Protein AF-A0A3D4X643-F1 (afdb_monomer_lite)

Radius of gyration: 19.48 Å; chains: 1; bounding box: 50×24×56 Å

Secondary structure (DSSP, 8-state):
-HHHHHHHHHHHHHHHHHHHHHHHHHHHTB--EEEEES-SSS-HHHHHHHHS-STTTTBHHHHHHHHTT--B-S-SSEEEEEEEEEETTEEEEEEEEP-

pLDDT: mean 89.94, std 6.72, range [60.69, 96.38]

Foldseek 3Di:
DVVVVVVVVVVVVVVVVVVVVVVCQLVQLFADEEAEEDDDDDDPVVVLPQQLDDPSSRGLVVSCVVPVPHFRDDDPQWHGWHWADPDSHYIYIYTHGDD

Structure (mmCIF, N/CA/C/O backbone):
data_AF-A0A3D4X643-F1
#
_entry.id   AF-A0A3D4X643-F1
#
loop_
_atom_site.group_PDB
_atom_site.id
_atom_site.type_symbol
_atom_site.label_atom_id
_atom_site.label_alt_id
_atom_site.label_comp_id
_atom_site.label_asym_id
_atom_site.label_entity_id
_atom_site.label_seq_id
_atom_site.pdbx_PDB_ins_code
_atom_site.Cartn_x
_atom_site.Cartn_y
_atom_site.Cartn_z
_atom_site.occupancy
_atom_site.B_iso_or_equiv
_atom_site.auth_seq_id
_atom_site.auth_comp_id
_atom_site.auth_asym_id
_atom_site.auth_atom_id
_atom_site.pdbx_PDB_model_num
ATOM 1 N N . MET A 1 1 ? 27.375 -15.214 -35.866 1.00 60.69 1 MET A N 1
ATOM 2 C CA . MET A 1 1 ? 27.866 -14.540 -34.636 1.00 60.69 1 MET A CA 1
ATOM 3 C C . MET A 1 1 ? 27.160 -13.210 -34.355 1.00 60.69 1 MET A C 1
ATOM 5 O O . MET A 1 1 ? 26.609 -13.074 -33.274 1.00 60.69 1 MET A O 1
ATOM 9 N N . LYS A 1 2 ? 27.067 -12.276 -35.321 1.00 67.00 2 LYS A N 1
ATOM 10 C CA . LYS A 1 2 ? 26.432 -10.949 -35.139 1.00 67.00 2 LYS A CA 1
ATOM 11 C C . LYS A 1 2 ? 24.979 -10.989 -34.614 1.00 67.00 2 LYS A C 1
ATOM 13 O O . LYS A 1 2 ? 24.659 -10.257 -33.692 1.00 67.00 2 LYS A O 1
ATOM 18 N N . LYS A 1 3 ? 24.119 -11.894 -35.111 1.00 69.56 3 LYS A N 1
ATOM 19 C CA . LYS A 1 3 ? 22.716 -12.029 -34.644 1.00 69.56 3 LYS A CA 1
ATOM 20 C C . LYS A 1 3 ? 22.577 -12.375 -33.147 1.00 69.56 3 LYS A C 1
ATOM 22 O O . LYS A 1 3 ? 21.680 -11.858 -32.499 1.00 69.56 3 LYS A O 1
ATOM 27 N N . ARG A 1 4 ? 23.474 -13.200 -32.584 1.00 74.25 4 ARG A N 1
ATOM 28 C CA . ARG A 1 4 ? 23.453 -13.556 -31.146 1.00 74.25 4 ARG A CA 1
ATOM 29 C C . ARG A 1 4 ? 23.843 -12.363 -30.265 1.00 74.25 4 ARG A C 1
ATOM 31 O O . ARG A 1 4 ? 23.276 -12.194 -29.197 1.00 74.25 4 ARG A O 1
ATOM 38 N N . ILE A 1 5 ? 24.749 -11.512 -30.748 1.00 78.50 5 ILE A N 1
ATOM 39 C CA . ILE A 1 5 ? 25.181 -10.285 -30.060 1.00 78.50 5 ILE A CA 1
ATOM 40 C C . ILE A 1 5 ? 24.040 -9.260 -29.988 1.00 78.50 5 ILE A C 1
ATOM 42 O O . ILE A 1 5 ? 23.811 -8.693 -28.928 1.00 78.50 5 ILE A O 1
ATOM 46 N N . TRP A 1 6 ? 23.264 -9.084 -31.063 1.00 79.25 6 TRP A N 1
ATOM 47 C CA . TRP A 1 6 ? 22.091 -8.197 -31.056 1.00 79.25 6 TRP A CA 1
ATOM 48 C C . TRP A 1 6 ? 20.971 -8.675 -30.125 1.00 79.25 6 TRP A C 1
ATOM 50 O O . TRP A 1 6 ? 20.328 -7.851 -29.486 1.00 79.25 6 TRP A O 1
ATOM 60 N N . ILE A 1 7 ? 20.766 -9.991 -30.003 1.00 82.69 7 ILE A N 1
ATOM 61 C CA . ILE A 1 7 ? 19.787 -10.559 -29.061 1.00 82.69 7 ILE A CA 1
ATOM 62 C C . ILE A 1 7 ? 20.224 -10.317 -27.611 1.00 82.69 7 ILE A C 1
ATOM 64 O O . ILE A 1 7 ? 19.407 -9.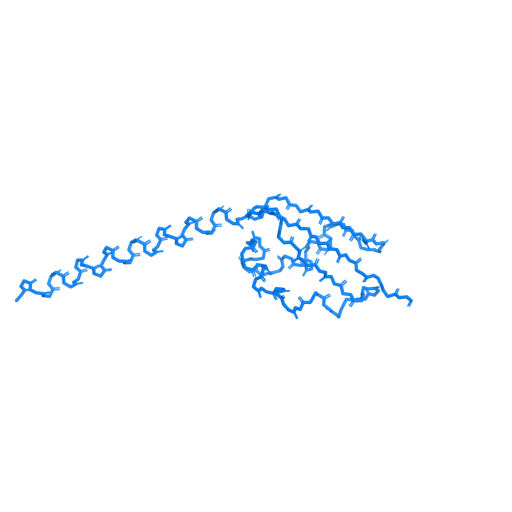919 -26.787 1.00 82.69 7 ILE A O 1
ATOM 68 N N . LEU A 1 8 ? 21.511 -10.503 -27.301 1.00 83.38 8 LEU A N 1
ATOM 69 C CA . LEU A 1 8 ? 22.044 -10.250 -25.958 1.00 83.38 8 LEU A CA 1
ATOM 70 C C . LEU A 1 8 ? 22.027 -8.756 -25.600 1.00 83.38 8 LEU A C 1
ATOM 72 O O . LEU A 1 8 ? 21.631 -8.404 -24.493 1.00 83.38 8 LEU A O 1
ATOM 76 N N . LEU A 1 9 ? 22.388 -7.875 -26.539 1.00 85.50 9 LEU A N 1
ATOM 77 C CA . LEU A 1 9 ? 22.306 -6.422 -26.351 1.00 85.50 9 LEU A CA 1
ATOM 78 C C . LEU A 1 9 ? 20.856 -5.950 -26.185 1.00 85.50 9 LEU A C 1
ATOM 80 O O . LEU A 1 9 ? 20.565 -5.183 -25.271 1.00 85.50 9 LEU A O 1
ATOM 84 N N . GLY A 1 10 ? 19.938 -6.445 -27.019 1.00 88.00 10 GLY A N 1
ATOM 85 C CA . GLY A 1 10 ? 18.511 -6.145 -26.902 1.00 88.00 10 GLY A CA 1
ATOM 86 C C . GLY A 1 10 ? 17.920 -6.631 -25.577 1.00 88.00 10 GLY A C 1
ATOM 87 O O . GLY A 1 10 ? 17.195 -5.887 -24.921 1.00 88.00 10 GLY A O 1
ATOM 88 N N . GLY A 1 11 ? 18.289 -7.839 -25.138 1.00 90.06 11 GLY A N 1
ATOM 89 C CA . GLY A 1 11 ? 17.890 -8.382 -23.839 1.00 90.06 11 GLY A CA 1
ATOM 90 C C . GLY A 1 11 ? 18.418 -7.559 -22.661 1.00 90.06 11 GLY A C 1
ATOM 91 O O . GLY A 1 11 ? 17.670 -7.284 -21.727 1.00 90.06 11 GLY A O 1
ATOM 92 N N . GLY A 1 12 ? 19.673 -7.102 -22.730 1.00 91.94 12 GLY A N 1
ATOM 93 C CA . GLY A 1 12 ? 20.264 -6.229 -21.713 1.00 91.94 12 GLY A CA 1
ATOM 94 C C . GLY A 1 12 ? 19.547 -4.882 -21.593 1.00 91.94 12 GLY A C 1
ATOM 95 O O . GLY A 1 12 ? 19.225 -4.453 -20.487 1.00 91.94 12 GLY A O 1
ATOM 96 N N . ILE A 1 13 ? 19.228 -4.243 -22.724 1.00 93.31 13 ILE A N 1
ATOM 97 C CA . ILE A 1 13 ? 18.477 -2.977 -22.744 1.00 93.31 13 ILE A CA 1
ATOM 98 C C . ILE A 1 13 ? 17.066 -3.180 -22.182 1.00 93.31 13 ILE A C 1
ATOM 100 O O . ILE A 1 13 ? 16.624 -2.398 -21.342 1.00 93.31 13 ILE A O 1
ATOM 104 N N . ALA A 1 14 ? 16.372 -4.245 -22.588 1.00 93.19 14 ALA A N 1
ATOM 105 C CA . ALA A 1 14 ? 15.040 -4.553 -22.074 1.00 93.19 14 ALA A CA 1
ATOM 106 C C . ALA A 1 14 ? 15.049 -4.784 -20.552 1.00 93.19 14 ALA A C 1
ATOM 108 O O . ALA A 1 14 ? 14.199 -4.244 -19.845 1.00 93.19 14 ALA A O 1
ATOM 109 N N . ALA A 1 15 ? 16.035 -5.523 -20.035 1.00 94.25 15 ALA A N 1
ATOM 110 C CA . ALA A 1 15 ? 16.192 -5.743 -18.600 1.00 94.25 15 ALA A CA 1
ATOM 111 C C . ALA A 1 15 ? 16.465 -4.436 -17.837 1.00 94.25 15 ALA A C 1
ATOM 113 O O . ALA A 1 15 ? 15.873 -4.212 -16.782 1.00 94.25 15 ALA A O 1
ATOM 114 N N . ALA A 1 16 ? 17.305 -3.548 -18.380 1.00 94.38 16 ALA A N 1
ATOM 115 C CA . ALA A 1 16 ? 17.584 -2.247 -17.774 1.00 94.38 16 ALA A CA 1
ATOM 116 C C . ALA A 1 16 ? 16.338 -1.346 -17.734 1.00 94.38 16 ALA A C 1
ATOM 118 O O . ALA A 1 16 ? 16.063 -0.724 -16.709 1.00 94.38 16 ALA A O 1
ATOM 119 N N . LEU A 1 17 ? 15.552 -1.317 -18.816 1.00 95.56 17 LEU A N 1
ATOM 120 C CA . LEU A 1 17 ? 14.294 -0.565 -18.873 1.00 95.56 17 LEU A CA 1
ATOM 121 C C . LEU A 1 17 ? 13.266 -1.103 -17.872 1.00 95.56 17 LEU A C 1
ATOM 123 O O . LEU A 1 17 ? 12.649 -0.322 -17.150 1.00 95.56 17 LEU A O 1
ATOM 127 N N . LEU A 1 18 ? 13.119 -2.428 -17.784 1.00 95.50 18 LEU A N 1
ATOM 128 C CA . LEU A 1 18 ? 12.241 -3.068 -16.802 1.00 95.50 18 LEU A CA 1
ATOM 129 C C . LEU A 1 18 ? 12.688 -2.767 -15.367 1.00 95.50 18 LEU A C 1
ATOM 131 O O . LEU A 1 18 ? 11.862 -2.393 -14.538 1.00 95.50 18 LEU A O 1
ATOM 135 N N . GLY A 1 19 ? 13.987 -2.867 -15.080 1.00 95.50 19 GLY A N 1
ATOM 136 C CA . GLY A 1 19 ? 14.544 -2.530 -13.770 1.00 95.50 19 GLY A CA 1
ATOM 137 C C . GLY A 1 19 ? 14.308 -1.066 -13.392 1.00 95.50 19 GLY A C 1
ATOM 138 O O . GLY A 1 19 ? 13.871 -0.780 -12.278 1.00 95.50 19 GLY A O 1
ATOM 139 N N . GLY A 1 20 ? 14.520 -0.143 -14.334 1.00 95.06 20 GLY A N 1
ATOM 140 C CA . GLY A 1 20 ? 14.240 1.281 -14.145 1.00 95.06 20 GLY A CA 1
ATOM 141 C C . GLY A 1 20 ? 12.762 1.556 -13.872 1.00 95.06 20 GLY A C 1
ATOM 142 O O . GLY A 1 20 ? 12.436 2.299 -12.947 1.00 95.06 20 GLY A O 1
ATOM 143 N N . LEU A 1 21 ? 11.860 0.909 -14.615 1.00 94.44 21 LEU A N 1
ATOM 144 C CA . LEU A 1 21 ? 10.420 1.039 -14.399 1.00 94.44 21 LEU A CA 1
ATOM 145 C C . LEU A 1 21 ? 10.010 0.544 -13.007 1.00 94.44 21 LEU A C 1
ATOM 147 O O . LEU A 1 21 ? 9.300 1.250 -12.294 1.00 94.44 21 LEU A O 1
ATOM 151 N N . ILE A 1 22 ? 10.489 -0.635 -12.599 1.00 92.75 22 ILE A N 1
ATOM 152 C CA . ILE A 1 22 ? 10.224 -1.190 -11.264 1.00 92.75 22 ILE A CA 1
ATOM 153 C C . ILE A 1 22 ? 10.715 -0.223 -10.185 1.00 92.75 22 ILE A C 1
ATOM 155 O O . ILE A 1 22 ? 9.981 0.071 -9.243 1.00 92.75 22 ILE A O 1
ATOM 159 N N . PHE A 1 23 ? 11.924 0.321 -10.336 1.00 93.94 23 PHE A N 1
ATOM 160 C CA . PHE A 1 23 ? 12.477 1.282 -9.387 1.00 93.94 23 PHE A CA 1
ATOM 161 C C . PHE A 1 23 ? 11.600 2.535 -9.254 1.00 93.94 23 PHE A C 1
ATOM 163 O O . PHE A 1 23 ? 11.287 2.949 -8.138 1.00 93.94 23 PHE A O 1
ATOM 170 N N . VAL A 1 24 ? 11.153 3.111 -10.374 1.00 93.44 24 VAL A N 1
ATOM 171 C CA . VAL A 1 24 ? 10.263 4.282 -10.367 1.00 93.44 24 VAL A CA 1
ATOM 172 C C . VAL A 1 24 ? 8.942 3.962 -9.671 1.00 93.44 24 VAL A C 1
ATOM 174 O O . VAL A 1 24 ? 8.509 4.736 -8.820 1.00 93.44 24 VAL A O 1
ATOM 177 N N . VAL A 1 25 ? 8.330 2.811 -9.961 1.00 91.88 25 VAL A N 1
ATOM 178 C CA . VAL A 1 25 ? 7.069 2.394 -9.325 1.00 91.88 25 VAL A CA 1
ATOM 179 C C . VAL A 1 25 ? 7.238 2.232 -7.813 1.00 91.88 25 VAL A C 1
ATOM 181 O O . VAL A 1 25 ? 6.429 2.751 -7.045 1.00 91.88 25 VAL A O 1
ATOM 184 N N . LEU A 1 26 ? 8.307 1.574 -7.359 1.00 91.69 26 LEU A N 1
ATOM 185 C CA . LEU A 1 26 ? 8.551 1.374 -5.928 1.00 91.69 26 LEU A CA 1
ATOM 186 C C . LEU A 1 26 ? 8.759 2.694 -5.174 1.00 91.69 26 LEU A C 1
ATOM 188 O O . LEU A 1 26 ? 8.380 2.796 -4.011 1.00 91.69 26 LEU A O 1
ATOM 192 N N . ARG A 1 27 ? 9.349 3.705 -5.821 1.00 93.00 27 ARG A N 1
ATOM 193 C CA . ARG A 1 27 ? 9.612 5.011 -5.200 1.00 93.00 27 ARG A CA 1
ATOM 194 C C . ARG A 1 27 ? 8.415 5.950 -5.256 1.00 93.00 27 ARG A C 1
ATOM 196 O O . ARG A 1 27 ? 8.158 6.635 -4.275 1.00 93.00 27 ARG A O 1
ATOM 203 N N . TYR A 1 28 ? 7.709 5.992 -6.382 1.00 94.38 28 TYR A N 1
ATOM 204 C CA . TYR A 1 28 ? 6.605 6.924 -6.602 1.00 94.38 28 TYR A CA 1
ATOM 205 C C . TYR A 1 28 ? 5.339 6.538 -5.830 1.00 94.38 28 TYR A C 1
ATOM 207 O O . TYR A 1 28 ? 4.625 7.411 -5.354 1.00 94.38 28 TYR A O 1
ATOM 215 N N . TYR A 1 29 ? 5.086 5.236 -5.667 1.00 94.56 29 TYR A N 1
ATOM 216 C CA . TYR A 1 29 ? 3.915 4.727 -4.944 1.00 94.56 29 TYR A CA 1
ATOM 217 C C . TYR A 1 29 ? 4.196 4.419 -3.464 1.00 94.56 29 TYR A C 1
ATOM 219 O O . TYR A 1 29 ? 3.419 3.711 -2.822 1.00 94.56 29 TYR A O 1
ATOM 227 N N . LYS A 1 30 ? 5.324 4.886 -2.917 1.00 96.06 30 LYS A N 1
ATOM 228 C CA . LYS A 1 30 ? 5.634 4.706 -1.498 1.00 96.06 30 LYS A CA 1
ATOM 229 C C . LYS A 1 30 ? 4.718 5.604 -0.669 1.00 96.06 30 LYS A C 1
ATOM 231 O O . LYS A 1 30 ? 4.710 6.818 -0.849 1.00 96.06 30 LYS A O 1
ATOM 236 N N . VAL A 1 31 ? 3.976 4.997 0.246 1.00 95.88 31 VAL A N 1
ATOM 237 C CA . VAL A 1 31 ? 3.063 5.670 1.166 1.00 95.88 31 VAL A CA 1
ATOM 238 C C . VAL A 1 31 ? 3.872 6.471 2.179 1.00 95.88 31 VAL A C 1
ATOM 240 O O . VAL A 1 31 ? 4.752 5.937 2.854 1.00 95.88 31 VAL A O 1
ATOM 243 N N . THR A 1 32 ? 3.570 7.759 2.277 1.00 95.12 32 THR A N 1
ATOM 244 C CA . THR A 1 32 ? 4.161 8.698 3.242 1.00 95.12 32 THR A CA 1
ATOM 245 C C . THR A 1 32 ? 3.109 9.263 4.186 1.00 95.12 32 THR A C 1
ATOM 247 O O . THR A 1 32 ? 3.437 9.628 5.312 1.00 95.12 32 THR A O 1
ATOM 250 N N . THR A 1 33 ? 1.850 9.301 3.742 1.00 95.56 33 THR A N 1
ATOM 2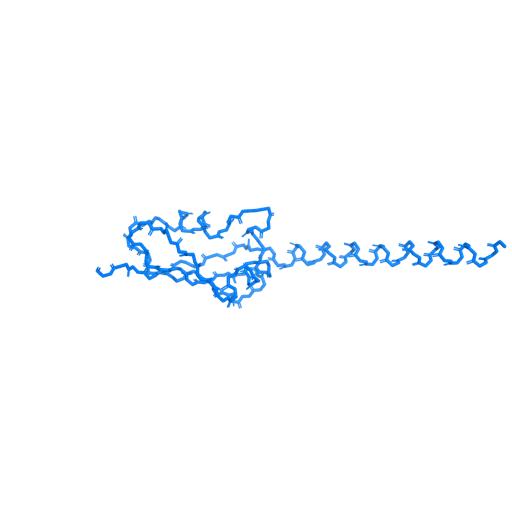51 C CA . THR A 1 33 ? 0.739 9.895 4.481 1.00 95.56 33 THR A CA 1
ATOM 252 C C . THR A 1 33 ? -0.384 8.879 4.641 1.00 95.56 33 THR A C 1
ATOM 254 O O . THR A 1 33 ? -0.819 8.249 3.674 1.00 95.56 33 THR A O 1
ATOM 257 N N . VAL A 1 34 ? -0.874 8.725 5.871 1.00 96.31 34 VAL A N 1
ATOM 258 C CA . VAL A 1 34 ? -1.975 7.814 6.193 1.00 96.31 34 VAL A CA 1
ATOM 259 C C . VAL A 1 34 ? -3.014 8.539 7.033 1.00 96.31 34 VAL A C 1
ATOM 261 O O . VAL A 1 34 ? -2.691 9.113 8.070 1.00 96.31 34 VAL A O 1
ATOM 264 N N . TYR A 1 35 ? -4.267 8.492 6.590 1.00 96.38 35 TYR A N 1
ATOM 265 C CA . TYR A 1 35 ? -5.411 8.962 7.365 1.00 96.38 35 TYR A CA 1
ATOM 266 C C . TYR A 1 35 ? -6.168 7.772 7.937 1.00 96.38 35 TYR A C 1
ATOM 268 O O . TYR A 1 35 ? -6.518 6.858 7.193 1.00 96.38 35 TYR A O 1
ATOM 276 N N . VAL A 1 36 ? -6.451 7.793 9.237 1.00 95.25 36 VAL A N 1
ATOM 277 C CA . VAL A 1 36 ? -7.239 6.759 9.917 1.00 95.25 36 VAL A CA 1
ATOM 278 C C . VAL A 1 36 ? -8.517 7.393 10.455 1.00 95.25 36 VAL A C 1
ATOM 280 O O . VAL A 1 36 ? -8.468 8.407 11.147 1.00 95.25 36 VAL A O 1
ATOM 283 N N . GLU A 1 37 ? -9.663 6.803 10.124 1.00 94.19 37 GLU A N 1
ATOM 284 C CA . GLU A 1 37 ? -10.983 7.244 10.584 1.00 94.19 37 GLU A CA 1
ATOM 285 C C . GLU A 1 37 ? -11.787 6.074 11.156 1.00 94.19 37 GLU A C 1
ATOM 287 O O . GLU A 1 37 ? -11.654 4.935 10.708 1.00 94.19 37 GLU A O 1
ATOM 292 N N . GLY A 1 38 ? -12.663 6.362 12.122 1.00 87.25 38 GLY A N 1
ATOM 293 C CA . GLY A 1 38 ? -13.564 5.364 12.710 1.00 87.25 38 GLY A CA 1
ATOM 294 C C . GLY A 1 38 ? -12.897 4.394 13.692 1.00 87.25 38 GLY A C 1
ATOM 295 O O . GLY A 1 38 ? -13.537 3.439 14.144 1.00 87.25 38 GLY A O 1
ATOM 296 N N . ASN A 1 39 ? -11.625 4.612 14.055 1.00 84.81 39 ASN A N 1
ATOM 297 C CA . ASN A 1 39 ? -11.059 3.897 15.193 1.00 84.81 39 ASN A CA 1
ATOM 298 C C . ASN A 1 39 ? -11.684 4.421 16.496 1.00 84.81 39 ASN A C 1
ATOM 300 O O . ASN A 1 39 ? -12.007 5.598 16.636 1.00 84.81 39 ASN A O 1
ATOM 304 N N . ILE A 1 40 ? -11.939 3.496 17.415 1.00 85.12 40 ILE A N 1
ATOM 305 C CA . ILE A 1 40 ? -12.440 3.802 18.760 1.00 85.12 40 ILE A CA 1
ATOM 306 C C . ILE A 1 40 ? -11.579 3.083 19.802 1.00 85.12 40 ILE A C 1
ATOM 308 O O . ILE A 1 40 ? -11.413 3.581 20.908 1.00 85.12 40 ILE A O 1
ATOM 312 N N . HIS A 1 41 ? -11.069 1.890 19.476 1.00 85.69 41 HIS A N 1
ATOM 313 C CA . HIS A 1 41 ? -10.383 1.017 20.437 1.00 85.69 41 HIS A CA 1
ATOM 314 C C . HIS A 1 41 ? -8.872 0.901 20.209 1.00 85.69 41 HIS A C 1
ATOM 316 O O . HIS A 1 41 ? -8.136 0.775 21.179 1.00 85.69 41 HIS A O 1
ATOM 322 N N . TYR A 1 42 ? -8.422 0.949 18.956 1.00 88.50 42 TYR A N 1
ATOM 323 C CA . TYR A 1 42 ? -7.005 0.868 18.590 1.00 88.50 42 TYR A CA 1
ATOM 324 C C . TYR A 1 42 ? -6.448 2.252 18.282 1.00 88.50 42 TYR A C 1
ATOM 326 O O . TYR A 1 42 ? -7.200 3.118 17.828 1.00 88.50 42 TYR A O 1
ATOM 334 N N . SER A 1 43 ? -5.144 2.448 18.471 1.00 92.69 43 SER A N 1
ATOM 335 C CA . SER A 1 43 ? -4.461 3.667 18.036 1.00 92.69 43 SER A CA 1
ATOM 336 C C . SER A 1 43 ? -4.363 3.739 16.507 1.00 92.69 43 SER A C 1
ATOM 338 O O . SER A 1 43 ? -4.573 2.754 15.793 1.00 92.69 43 SER A O 1
ATOM 340 N N . ASN A 1 44 ? -4.043 4.919 15.971 1.00 92.19 44 ASN A N 1
ATOM 341 C CA . ASN A 1 44 ? -3.833 5.073 14.530 1.00 92.19 44 ASN A CA 1
ATOM 342 C C . ASN A 1 44 ? -2.667 4.201 14.046 1.00 92.19 44 ASN A C 1
ATOM 344 O O . ASN A 1 44 ? -2.764 3.576 12.993 1.00 92.19 44 ASN A O 1
ATOM 348 N N . GLU A 1 45 ? -1.598 4.126 14.835 1.00 92.56 45 GLU A N 1
ATOM 349 C CA . GLU A 1 45 ? -0.392 3.350 14.553 1.00 92.56 45 GLU A CA 1
ATOM 350 C C . GLU A 1 45 ? -0.691 1.848 14.523 1.00 92.56 45 GLU A C 1
ATOM 352 O O . GLU A 1 45 ? -0.260 1.162 13.605 1.00 92.56 45 GLU A O 1
ATOM 357 N N . GLU A 1 46 ? -1.505 1.341 15.452 1.00 92.31 46 GLU A N 1
ATOM 358 C CA . GLU A 1 46 ? -1.916 -0.069 15.453 1.00 92.31 46 GLU A CA 1
ATOM 359 C C . GLU A 1 46 ? -2.756 -0.421 14.216 1.00 92.31 46 GLU A C 1
ATOM 361 O O . GLU A 1 46 ? -2.564 -1.473 13.603 1.00 92.31 46 GLU A O 1
ATOM 366 N N . ILE A 1 47 ? -3.670 0.468 13.807 1.00 92.94 47 ILE A N 1
ATOM 367 C CA . ILE A 1 47 ? -4.441 0.298 12.566 1.00 92.94 47 ILE A CA 1
ATOM 368 C C . ILE A 1 47 ? -3.508 0.289 11.348 1.00 92.94 47 ILE A C 1
ATOM 370 O O . ILE A 1 47 ? -3.659 -0.552 10.456 1.00 92.94 47 ILE A O 1
ATOM 374 N N . MET A 1 48 ? -2.529 1.197 11.314 1.00 92.75 48 MET A N 1
ATOM 375 C CA . MET A 1 48 ? -1.517 1.241 10.260 1.00 92.75 48 MET A CA 1
ATOM 376 C C . MET A 1 48 ? -0.711 -0.055 10.213 1.00 92.75 48 MET A C 1
ATOM 378 O O . MET A 1 48 ? -0.605 -0.643 9.141 1.00 92.75 48 MET A O 1
ATOM 382 N N . ASP A 1 49 ? -0.225 -0.547 11.350 1.00 92.81 49 ASP A N 1
ATOM 383 C CA . ASP A 1 49 ? 0.559 -1.780 11.431 1.00 92.81 49 ASP A CA 1
ATOM 384 C C . ASP A 1 49 ? -0.246 -3.012 11.012 1.00 92.81 49 ASP A C 1
ATOM 386 O O . ASP A 1 49 ? 0.304 -3.914 10.383 1.00 92.81 49 ASP A O 1
ATOM 390 N N . MET A 1 50 ? -1.555 -3.051 11.281 1.00 91.50 50 MET A N 1
ATOM 391 C CA . MET A 1 50 ? -2.431 -4.131 10.812 1.00 91.50 50 MET A CA 1
ATOM 392 C C . MET A 1 50 ? -2.651 -4.092 9.292 1.00 91.50 50 MET A C 1
ATOM 394 O O . MET A 1 50 ? -2.658 -5.136 8.628 1.00 91.50 50 MET A O 1
ATOM 398 N N . VAL A 1 51 ? -2.814 -2.900 8.715 1.00 91.56 51 VAL A N 1
ATOM 399 C CA . VAL A 1 51 ? -3.103 -2.723 7.283 1.00 91.56 51 VAL A CA 1
ATOM 400 C C . VAL A 1 51 ? -1.837 -2.822 6.426 1.00 91.56 51 VAL A C 1
ATOM 402 O O . VAL A 1 51 ? -1.821 -3.529 5.408 1.00 91.56 51 VAL A O 1
ATOM 405 N N . MET A 1 52 ? -0.766 -2.148 6.837 1.00 92.94 52 MET A N 1
ATOM 406 C CA . MET A 1 52 ? 0.486 -1.951 6.098 1.00 92.94 52 MET A CA 1
ATOM 407 C C . MET A 1 52 ? 1.494 -3.087 6.334 1.00 92.94 52 MET A C 1
ATOM 409 O O . MET A 1 52 ? 2.705 -2.887 6.345 1.00 92.94 52 MET A O 1
ATOM 413 N N . THR A 1 53 ? 1.002 -4.319 6.480 1.00 90.31 53 THR A N 1
ATOM 414 C CA . THR A 1 53 ? 1.844 -5.509 6.665 1.00 90.31 53 THR A CA 1
ATOM 415 C C . THR A 1 53 ? 2.484 -6.008 5.367 1.00 90.31 53 THR A C 1
ATOM 417 O O . THR A 1 53 ? 1.847 -6.049 4.305 1.00 90.31 53 THR A O 1
ATOM 420 N N . GLY A 1 54 ? 3.717 -6.511 5.489 1.00 88.44 54 GLY A N 1
ATOM 421 C CA . GLY A 1 54 ? 4.464 -7.186 4.425 1.00 88.44 54 GLY A CA 1
ATOM 422 C C . GLY A 1 54 ? 5.561 -6.323 3.799 1.00 88.44 54 GLY A C 1
ATOM 423 O O . GLY A 1 54 ? 5.686 -5.138 4.081 1.00 88.44 54 GLY A O 1
ATOM 424 N N . THR A 1 55 ? 6.360 -6.924 2.915 1.00 87.38 55 THR A N 1
ATOM 425 C CA . THR A 1 55 ? 7.533 -6.274 2.296 1.00 87.38 55 THR A CA 1
ATOM 426 C C . THR A 1 55 ? 7.196 -5.077 1.407 1.00 87.38 55 THR A C 1
ATOM 428 O O . THR A 1 55 ? 8.058 -4.235 1.186 1.00 87.38 55 THR A O 1
ATOM 431 N N . LEU A 1 56 ? 5.963 -5.009 0.897 1.00 91.38 56 LEU A N 1
ATOM 432 C CA . LEU A 1 56 ? 5.427 -3.895 0.106 1.00 91.38 56 LEU A CA 1
ATOM 433 C C . LEU A 1 56 ? 4.234 -3.225 0.808 1.00 91.38 56 LEU A C 1
ATOM 435 O O . LEU A 1 56 ? 3.419 -2.571 0.160 1.00 91.38 56 LEU A O 1
ATOM 439 N N . GLY A 1 57 ? 4.097 -3.417 2.125 1.00 89.69 57 GLY A N 1
ATOM 440 C CA . GLY A 1 57 ? 2.996 -2.867 2.920 1.00 89.69 57 GLY A CA 1
ATOM 441 C C . GLY A 1 57 ? 2.956 -1.336 2.941 1.00 89.69 57 GLY A C 1
ATOM 442 O O . GLY A 1 57 ? 1.911 -0.759 3.211 1.00 89.69 57 GLY A O 1
ATOM 443 N N . ASP A 1 58 ? 4.058 -0.684 2.575 1.00 93.06 58 ASP A N 1
ATOM 444 C CA . ASP A 1 58 ? 4.187 0.760 2.398 1.00 93.06 58 ASP A CA 1
ATOM 445 C C . ASP A 1 58 ? 4.065 1.206 0.931 1.00 93.06 58 ASP A C 1
ATOM 447 O O . ASP A 1 58 ? 4.477 2.310 0.590 1.00 93.06 58 ASP A O 1
ATOM 451 N N . ASN A 1 59 ? 3.513 0.378 0.040 1.00 95.00 59 ASN A N 1
ATOM 452 C CA . ASN A 1 59 ? 3.298 0.724 -1.364 1.00 95.00 59 ASN A CA 1
ATOM 453 C C . ASN A 1 59 ? 1.798 0.790 -1.689 1.00 95.00 59 ASN A C 1
ATOM 455 O O . ASN A 1 59 ? 1.091 -0.214 -1.625 1.00 95.00 59 ASN A O 1
ATOM 459 N N . SER A 1 60 ? 1.301 1.965 -2.074 1.00 94.19 60 SER A N 1
ATOM 460 C CA . SER A 1 60 ? -0.132 2.205 -2.295 1.00 94.19 60 SER A CA 1
ATOM 461 C C . SER A 1 60 ? -0.707 1.351 -3.425 1.00 94.19 60 SER A C 1
ATOM 463 O O . SER A 1 60 ? -1.831 0.866 -3.315 1.00 94.19 60 SER A O 1
ATOM 465 N N . LEU A 1 61 ? 0.070 1.097 -4.483 1.00 93.81 61 LEU A N 1
ATOM 466 C CA . LEU A 1 61 ? -0.339 0.233 -5.589 1.00 93.81 61 LEU A CA 1
ATOM 467 C C . LEU A 1 61 ? -0.469 -1.223 -5.127 1.00 93.81 61 LEU A C 1
ATOM 469 O O . LEU A 1 61 ? -1.436 -1.902 -5.478 1.00 93.81 61 LEU A O 1
ATOM 473 N N . TYR A 1 62 ? 0.469 -1.697 -4.306 1.00 94.38 62 TYR A N 1
ATOM 474 C CA . TYR A 1 62 ? 0.369 -3.015 -3.684 1.00 94.38 62 TYR A CA 1
ATOM 475 C C . TYR A 1 62 ? -0.847 -3.107 -2.758 1.00 94.38 62 TYR A C 1
ATOM 477 O O . TYR A 1 62 ? -1.610 -4.066 -2.860 1.00 94.38 62 TYR A O 1
ATOM 485 N N . LEU A 1 63 ? -1.072 -2.106 -1.903 1.00 93.44 63 LEU A N 1
ATOM 486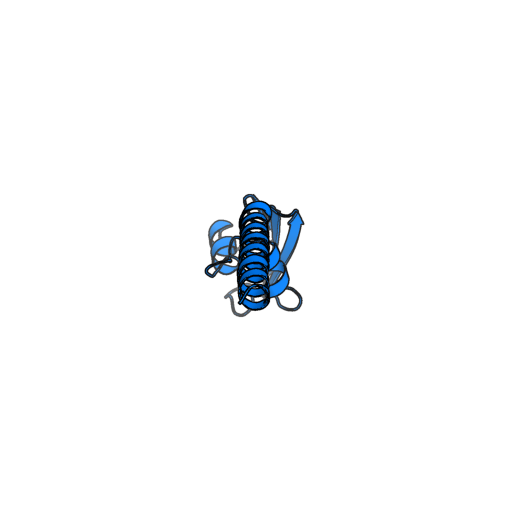 C CA . LEU A 1 63 ? -2.226 -2.061 -1.002 1.00 93.44 63 LEU A CA 1
ATOM 487 C C . LEU A 1 63 ? -3.554 -2.041 -1.772 1.00 93.44 63 LEU A C 1
ATOM 489 O O . LEU A 1 63 ? -4.476 -2.764 -1.399 1.00 93.44 63 LEU A O 1
ATOM 493 N N . ALA A 1 64 ? -3.629 -1.309 -2.888 1.00 92.25 64 ALA A N 1
ATOM 494 C CA . ALA A 1 64 ? -4.796 -1.299 -3.770 1.00 92.25 64 ALA A CA 1
ATOM 495 C C . ALA A 1 64 ? -5.127 -2.699 -4.296 1.00 92.25 64 ALA A C 1
ATOM 497 O O . ALA A 1 64 ? -6.290 -3.087 -4.350 1.00 92.25 64 ALA A O 1
ATOM 498 N N . LEU A 1 65 ? -4.108 -3.475 -4.679 1.00 92.12 65 LEU A N 1
ATOM 499 C CA . LEU A 1 65 ? -4.281 -4.855 -5.137 1.00 92.12 65 LEU A CA 1
ATOM 500 C C . LEU A 1 65 ? -4.607 -5.801 -3.977 1.00 92.12 65 LEU A C 1
ATOM 502 O O . LEU A 1 65 ? -5.461 -6.677 -4.125 1.00 92.12 65 LEU A O 1
ATOM 506 N N . LYS A 1 66 ? -3.949 -5.618 -2.826 1.00 92.00 66 LYS A N 1
ATOM 507 C CA . LYS A 1 66 ? -4.145 -6.425 -1.618 1.00 92.00 66 LYS A CA 1
ATOM 508 C C . LYS A 1 66 ? -5.572 -6.295 -1.098 1.00 92.00 66 LYS A C 1
ATOM 510 O O . LYS A 1 66 ? -6.143 -7.318 -0.745 1.00 92.00 66 LYS A O 1
ATOM 515 N N . TYR A 1 67 ? -6.160 -5.101 -1.108 1.00 91.44 67 TYR A N 1
ATOM 516 C CA . TYR A 1 67 ? -7.477 -4.834 -0.517 1.00 91.44 67 TYR A CA 1
ATOM 517 C C . TYR A 1 67 ? -8.594 -4.558 -1.536 1.00 91.44 67 TYR A C 1
ATOM 519 O O . TYR A 1 67 ? -9.715 -4.251 -1.151 1.00 91.44 67 TYR A O 1
ATOM 527 N N . LYS A 1 68 ? -8.344 -4.745 -2.842 1.00 85.81 68 LYS A N 1
ATOM 528 C CA . LYS A 1 68 ? -9.290 -4.422 -3.932 1.00 85.81 68 LYS A CA 1
ATOM 529 C C . LYS A 1 68 ? -10.733 -4.892 -3.703 1.00 85.81 68 LYS A C 1
ATOM 531 O O . LYS A 1 68 ? -11.663 -4.182 -4.056 1.00 85.81 68 LYS A O 1
ATOM 536 N N . ASN A 1 69 ? -10.897 -6.106 -3.177 1.00 83.31 69 ASN A N 1
ATOM 537 C CA . ASN A 1 69 ? -12.195 -6.753 -2.956 1.00 83.31 69 ASN A CA 1
ATOM 538 C C . ASN A 1 69 ? -12.290 -7.388 -1.559 1.00 83.31 69 ASN A C 1
ATOM 540 O O . ASN A 1 69 ? -13.065 -8.322 -1.357 1.00 83.31 69 ASN A O 1
ATOM 544 N N . LYS A 1 70 ? -11.426 -6.979 -0.628 1.00 82.25 70 LYS A N 1
ATOM 545 C CA . LYS A 1 70 ? -11.382 -7.543 0.721 1.00 82.25 70 LYS A CA 1
ATOM 546 C C . LYS A 1 70 ? -10.898 -6.490 1.700 1.00 82.25 70 LYS A C 1
ATOM 548 O O . LYS A 1 70 ? -9.905 -5.823 1.421 1.00 82.25 70 LYS A O 1
ATOM 553 N N . GLY A 1 71 ? -11.587 -6.370 2.826 1.00 77.56 71 GLY A N 1
ATOM 554 C CA . GLY A 1 71 ? -11.116 -5.566 3.943 1.00 77.56 71 GLY A CA 1
ATOM 555 C C . GLY A 1 71 ? -10.097 -6.325 4.787 1.00 77.56 71 GLY A C 1
ATOM 556 O O . GLY A 1 71 ? -9.770 -7.489 4.524 1.00 77.56 71 GLY A O 1
ATOM 557 N N . VAL A 1 72 ? -9.578 -5.655 5.811 1.00 80.38 72 VAL A N 1
ATOM 558 C CA . VAL A 1 72 ? -8.896 -6.354 6.904 1.00 80.38 72 VAL A CA 1
ATOM 559 C C . VAL A 1 72 ? -9.959 -6.889 7.854 1.00 80.38 72 VAL A C 1
ATOM 561 O O . VAL A 1 72 ? -10.621 -6.119 8.549 1.00 80.38 72 VAL A O 1
ATOM 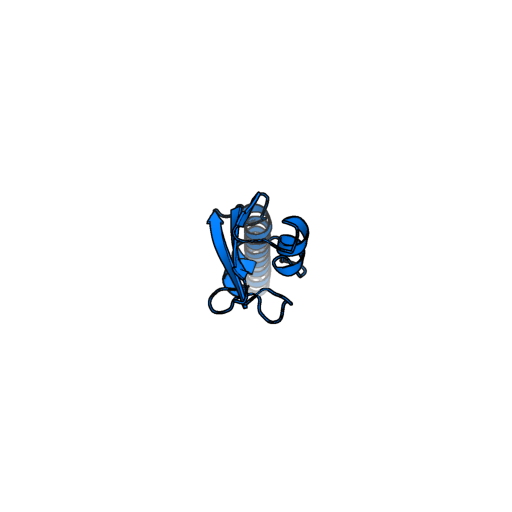564 N N . ASP A 1 73 ? -10.100 -8.209 7.875 1.00 75.88 73 ASP A N 1
ATOM 565 C CA . ASP A 1 73 ? -11.059 -8.915 8.720 1.00 75.88 73 ASP A CA 1
ATOM 566 C C . ASP A 1 73 ? -10.339 -9.681 9.843 1.00 75.88 73 ASP A C 1
ATOM 568 O O . ASP A 1 73 ? -9.110 -9.755 9.891 1.00 75.88 73 ASP A O 1
ATOM 572 N N . ASN A 1 74 ? -11.116 -10.290 10.744 1.00 79.50 74 ASN A N 1
ATOM 573 C CA . ASN A 1 74 ? -10.622 -11.099 11.867 1.00 79.50 74 ASN A CA 1
ATOM 574 C C . ASN A 1 74 ? -9.817 -10.320 12.929 1.00 79.50 74 ASN A C 1
ATOM 576 O O . ASN A 1 74 ? -8.969 -10.881 13.621 1.00 79.50 74 ASN A O 1
ATOM 580 N N . VAL A 1 75 ? -10.120 -9.031 13.092 1.00 84.06 75 VAL A N 1
ATOM 581 C CA . VAL A 1 75 ? -9.601 -8.198 14.182 1.00 84.06 75 VAL A CA 1
ATOM 582 C C . VAL A 1 75 ? -10.657 -8.119 15.302 1.00 84.06 75 VAL A C 1
ATOM 584 O O . VAL A 1 75 ? -11.859 -8.001 15.018 1.00 84.06 75 VAL A O 1
ATOM 587 N N . PRO A 1 76 ? -10.281 -8.250 16.589 1.00 86.69 76 PRO A N 1
ATOM 588 C CA . PRO A 1 76 ? -11.214 -8.053 17.698 1.00 86.69 76 PRO A CA 1
ATOM 589 C C . PRO A 1 76 ? -11.865 -6.665 17.634 1.00 86.69 76 PRO A C 1
ATOM 591 O O . PRO A 1 76 ? -11.213 -5.700 17.259 1.00 86.69 76 PRO A O 1
ATOM 594 N N . PHE A 1 77 ? -13.155 -6.561 17.975 1.00 86.69 77 PHE A N 1
ATOM 595 C CA . PHE A 1 77 ? -13.940 -5.305 17.995 1.00 86.69 77 PHE A CA 1
ATOM 596 C C . PHE A 1 77 ? -14.149 -4.595 16.644 1.00 86.69 77 PHE A C 1
ATOM 598 O O . PHE A 1 77 ? -15.136 -3.888 16.483 1.00 86.69 77 PHE A O 1
ATOM 605 N N . VAL A 1 78 ? -13.319 -4.864 15.639 1.00 89.12 78 VAL A N 1
ATOM 606 C CA . VAL A 1 78 ? -13.449 -4.341 14.276 1.00 89.12 78 VAL A 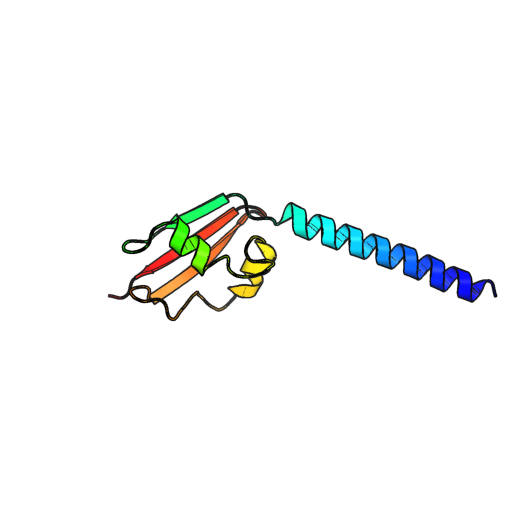CA 1
ATOM 607 C C . VAL A 1 78 ? -14.222 -5.341 13.414 1.00 89.12 78 VAL A C 1
ATOM 609 O O . VAL A 1 78 ? -13.944 -6.542 13.410 1.00 89.12 78 VAL A O 1
ATOM 612 N N . GLN A 1 79 ? -15.238 -4.857 12.706 1.00 89.38 79 GLN A N 1
ATOM 613 C CA . GLN A 1 79 ? -15.983 -5.632 11.720 1.00 89.38 79 GLN A CA 1
ATOM 614 C C . GLN A 1 79 ? -15.154 -5.787 10.446 1.00 89.38 79 GLN A C 1
ATOM 616 O O . GLN A 1 79 ? -14.942 -6.910 10.001 1.00 89.38 79 GLN A O 1
ATOM 621 N N . THR A 1 80 ? -14.683 -4.669 9.892 1.00 90.88 80 THR A N 1
ATOM 622 C CA . THR A 1 80 ? -13.792 -4.638 8.730 1.00 90.88 80 THR A CA 1
ATOM 623 C C . THR A 1 80 ? -13.053 -3.300 8.658 1.00 90.88 80 THR A C 1
ATOM 625 O O . THR A 1 80 ? -13.486 -2.309 9.255 1.00 90.88 80 THR A O 1
ATOM 628 N N . MET A 1 81 ? -11.947 -3.256 7.921 1.00 91.69 81 MET A N 1
ATOM 629 C CA . MET A 1 81 ? -11.260 -2.012 7.564 1.00 91.69 81 MET A CA 1
ATOM 630 C C . MET A 1 81 ? -11.186 -1.884 6.050 1.00 91.69 81 MET A C 1
ATOM 632 O O . MET A 1 81 ? -10.688 -2.793 5.381 1.00 91.69 81 MET A O 1
ATOM 636 N N . ASP A 1 82 ? -11.641 -0.748 5.531 1.00 92.50 82 ASP A N 1
ATOM 637 C CA . ASP A 1 82 ? -11.519 -0.396 4.119 1.00 92.50 82 ASP A CA 1
ATOM 638 C C . ASP A 1 82 ? -10.276 0.467 3.885 1.00 92.50 82 ASP A C 1
ATOM 640 O O . ASP A 1 82 ? -9.962 1.354 4.684 1.00 92.50 82 ASP A O 1
ATOM 644 N N . VAL A 1 83 ? -9.568 0.210 2.784 1.00 94.19 83 VAL A N 1
ATOM 645 C CA . VAL A 1 83 ? -8.321 0.898 2.431 1.00 94.19 83 VAL A CA 1
ATOM 646 C C . VAL A 1 83 ? -8.499 1.582 1.088 1.00 94.19 83 VAL A C 1
ATOM 648 O O . VAL A 1 83 ? -8.476 0.951 0.029 1.00 94.19 83 VAL A O 1
ATOM 651 N N . LYS A 1 84 ? -8.620 2.906 1.126 1.00 94.00 84 LYS A N 1
ATOM 652 C CA . LYS A 1 84 ? -8.793 3.741 -0.056 1.00 94.00 84 LYS A CA 1
ATOM 653 C C . LYS A 1 84 ? -7.497 4.454 -0.409 1.00 94.00 84 LYS A C 1
ATOM 655 O O . LYS A 1 84 ? -6.893 5.127 0.422 1.00 94.00 84 LYS A O 1
ATOM 660 N N . ILE A 1 85 ? -7.100 4.367 -1.672 1.00 95.12 85 ILE A N 1
ATOM 661 C CA . ILE A 1 85 ? -5.966 5.133 -2.191 1.00 95.12 85 ILE A CA 1
ATOM 662 C C . ILE A 1 85 ? -6.465 6.520 -2.596 1.00 95.12 85 ILE A C 1
ATOM 664 O O . ILE A 1 85 ? -7.367 6.629 -3.429 1.00 95.12 85 ILE A O 1
ATOM 668 N N . LEU A 1 86 ? -5.909 7.569 -1.990 1.00 95.44 86 LEU A N 1
ATOM 669 C CA . LEU A 1 86 ? -6.250 8.958 -2.316 1.00 95.44 86 LEU A CA 1
ATOM 670 C C . LEU A 1 86 ? -5.288 9.534 -3.360 1.00 95.44 86 LEU A C 1
ATOM 672 O O . LEU A 1 86 ? -5.714 10.224 -4.283 1.00 95.44 86 LEU A O 1
ATOM 676 N N . SER A 1 87 ? -4.003 9.215 -3.230 1.00 95.19 87 SER A N 1
ATOM 677 C CA . SER A 1 87 ? -2.930 9.580 -4.158 1.00 95.19 87 SER A CA 1
ATOM 678 C C . SER A 1 87 ? -1.849 8.485 -4.146 1.00 95.19 87 SER A C 1
ATOM 680 O O . SER A 1 87 ? -1.911 7.578 -3.313 1.00 95.19 87 SER A O 1
ATOM 682 N N .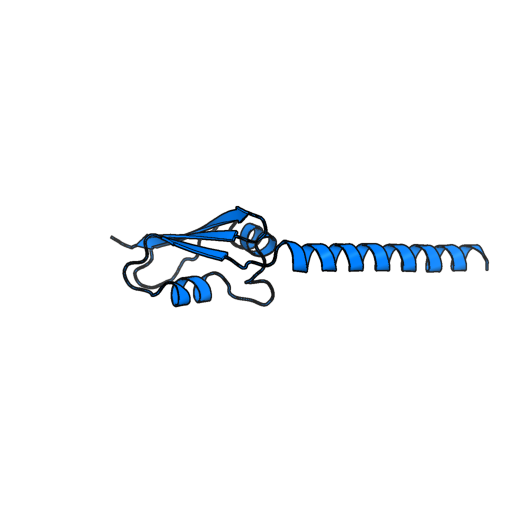 PRO A 1 88 ? -0.848 8.530 -5.047 1.00 94.31 88 PRO A N 1
ATOM 683 C CA . PRO A 1 88 ? 0.227 7.535 -5.077 1.00 94.31 88 PRO A CA 1
ATOM 684 C C . PRO A 1 88 ? 0.970 7.357 -3.745 1.00 94.31 88 PRO A C 1
ATOM 686 O O . PRO A 1 88 ? 1.444 6.265 -3.453 1.00 94.31 88 PRO A O 1
ATOM 689 N N . ASP A 1 89 ? 1.038 8.387 -2.913 1.00 95.75 89 ASP A N 1
ATOM 690 C CA . ASP A 1 89 ? 1.738 8.398 -1.628 1.00 95.75 89 ASP A CA 1
ATOM 691 C C . ASP A 1 89 ? 0.801 8.488 -0.411 1.00 95.75 89 ASP A C 1
ATOM 693 O O . ASP A 1 89 ? 1.274 8.486 0.728 1.00 95.75 89 ASP A O 1
ATOM 697 N N . THR A 1 90 ? -0.517 8.546 -0.631 1.00 95.75 90 THR A N 1
ATOM 698 C CA . THR A 1 90 ? -1.495 8.773 0.438 1.00 95.75 90 THR A CA 1
ATOM 699 C C . THR A 1 90 ? -2.624 7.759 0.411 1.00 95.75 90 THR A C 1
ATOM 701 O O . THR A 1 90 ? -3.321 7.586 -0.596 1.00 95.75 90 THR A O 1
ATOM 704 N N . ILE A 1 91 ? -2.863 7.143 1.566 1.00 96.25 91 ILE A N 1
ATOM 705 C CA . ILE A 1 91 ? -3.974 6.215 1.776 1.00 96.25 91 ILE A CA 1
ATOM 706 C C . ILE A 1 91 ? -4.880 6.697 2.909 1.00 96.25 91 ILE A C 1
ATOM 708 O O . ILE A 1 91 ? -4.462 7.418 3.816 1.00 96.25 91 ILE A O 1
ATOM 712 N N . LYS A 1 92 ? -6.132 6.259 2.861 1.00 96.06 92 LYS A N 1
ATOM 713 C CA . LYS A 1 92 ? -7.117 6.435 3.919 1.00 96.06 92 LYS A CA 1
ATOM 714 C C . LYS A 1 92 ? -7.634 5.071 4.351 1.00 96.06 92 LYS A C 1
ATOM 716 O O . LYS A 1 92 ? -8.045 4.276 3.509 1.00 96.06 92 LYS A O 1
ATOM 721 N N . ILE A 1 93 ? -7.618 4.830 5.652 1.00 95.25 93 ILE A N 1
ATOM 722 C CA . ILE A 1 93 ? -8.124 3.624 6.290 1.00 95.25 93 ILE A CA 1
ATOM 723 C C . ILE A 1 93 ? -9.396 4.001 7.044 1.00 95.25 93 ILE A C 1
ATOM 725 O O . ILE A 1 93 ? -9.371 4.858 7.929 1.00 95.25 93 ILE A O 1
ATOM 729 N N . THR A 1 94 ? -10.508 3.365 6.694 1.00 94.62 94 THR A N 1
ATOM 730 C CA . THR A 1 94 ? -11.789 3.542 7.381 1.00 94.62 94 THR A CA 1
ATOM 731 C C . THR A 1 94 ? -12.113 2.275 8.154 1.00 94.62 94 THR A C 1
ATOM 733 O O . THR A 1 94 ? -12.250 1.199 7.575 1.00 94.62 94 THR A O 1
ATOM 736 N N . VAL A 1 95 ? -12.216 2.405 9.473 1.00 93.62 95 VAL A N 1
ATOM 737 C CA . VAL A 1 95 ? -12.450 1.295 10.396 1.00 93.62 95 VAL A CA 1
ATOM 738 C C . VAL A 1 95 ? -13.935 1.231 10.740 1.00 93.62 95 VAL A C 1
ATOM 740 O O . VAL A 1 95 ? -14.509 2.199 11.236 1.00 93.62 95 VAL A O 1
ATOM 743 N N . TYR A 1 96 ? -14.553 0.075 10.507 1.00 92.12 96 TYR A N 1
ATOM 744 C CA . TYR A 1 96 ? -15.930 -0.210 10.900 1.00 92.12 96 TYR A CA 1
ATOM 745 C C . TYR A 1 96 ? -15.920 -1.082 12.153 1.00 92.12 96 TYR A C 1
ATOM 747 O O . TYR A 1 96 ? -15.350 -2.172 12.143 1.00 92.12 96 TYR A O 1
ATOM 755 N N . GLN A 1 97 ? -16.530 -0.613 13.241 1.00 88.12 97 GLN A N 1
ATOM 756 C CA . GLN A 1 97 ? -16.598 -1.352 14.506 1.00 88.12 97 GLN A CA 1
ATOM 757 C C . GLN A 1 97 ? -17.751 -2.364 14.494 1.00 88.12 97 GLN A C 1
ATOM 759 O O . GLN A 1 97 ? -18.754 -2.175 13.804 1.00 88.12 97 GLN A O 1
ATOM 764 N N . LYS A 1 98 ? -17.614 -3.438 15.271 1.00 87.62 98 LYS A N 1
ATOM 765 C CA . LYS A 1 98 ? -18.720 -4.351 15.580 1.00 87.62 98 LYS A CA 1
ATOM 766 C C . LYS A 1 98 ? -19.731 -3.618 16.468 1.00 87.62 98 LYS A C 1
ATOM 768 O O . LYS A 1 98 ? -19.327 -2.897 17.379 1.00 87.62 98 LYS A O 1
ATOM 773 N N . ALA A 1 99 ? -21.015 -3.791 16.157 1.00 78.25 99 ALA A N 1
ATOM 774 C CA . ALA A 1 99 ? -22.126 -3.328 16.988 1.00 78.25 99 ALA A CA 1
ATOM 775 C C . ALA A 1 99 ? -22.293 -4.201 18.238 1.00 78.25 99 ALA A C 1
ATOM 777 O O . ALA A 1 99 ? -21.948 -5.405 18.158 1.00 78.25 99 ALA A O 1
#

Sequence (99 aa):
MKKRIWILLGGGIAAALLGGLIFVVLRYYKVTTVYVEGNIHYSNEEIMDMVMTGTLGDNSLYLALKYKNKGVDNVPFVQTMDVKILSPDTIKITVYQKA